Protein AF-A0A1Y5T7J9-F1 (afdb_monomer_lite)

Sequence (84 aa):
MVEQQEFVPGMVIVQFKDASRAQETIRILEQYEEITFDRMLFDDDALRIGLFTVPQGQEQAYVEKIGQMDNVDIAELNGIGSFN

Structure (mmCIF, N/CA/C/O backbone):
data_AF-A0A1Y5T7J9-F1
#
_entry.id   AF-A0A1Y5T7J9-F1
#
loop_
_atom_site.group_PDB
_atom_site.id
_atom_site.type_symbol
_atom_site.label_atom_id
_atom_site.label_alt_id
_atom_site.label_comp_id
_atom_site.label_asym_id
_atom_site.label_entity_id
_atom_site.label_seq_id
_atom_site.pdbx_PDB_ins_code
_atom_site.Cartn_x
_atom_site.Cartn_y
_atom_site.Cartn_z
_atom_site.occupancy
_atom_site.B_iso_or_equiv
_atom_site.auth_seq_id
_atom_site.auth_comp_id
_atom_site.auth_asym_id
_atom_site.auth_atom_id
_atom_site.pdbx_PDB_model_num
ATOM 1 N N . MET A 1 1 ? -2.716 29.526 9.258 1.00 41.88 1 MET A N 1
ATOM 2 C CA . MET A 1 1 ? -3.777 28.502 9.330 1.00 41.88 1 MET A CA 1
ATOM 3 C C . MET A 1 1 ? -3.135 27.219 8.852 1.00 41.88 1 MET A C 1
ATOM 5 O O . MET A 1 1 ? -2.503 27.271 7.810 1.00 41.88 1 MET A O 1
ATOM 9 N N . VAL A 1 2 ? -3.156 26.150 9.647 1.00 46.06 2 VAL A N 1
ATOM 10 C CA . VAL A 1 2 ? -2.609 24.856 9.214 1.00 46.06 2 VAL A CA 1
ATOM 11 C C . VAL A 1 2 ? -3.724 24.190 8.417 1.00 46.06 2 VAL A C 1
ATOM 13 O O . VAL A 1 2 ? -4.787 23.942 8.985 1.00 46.06 2 VAL A O 1
ATOM 16 N N . GLU A 1 3 ? -3.536 24.012 7.111 1.00 50.44 3 GLU A N 1
ATOM 17 C CA . GLU A 1 3 ? -4.426 23.173 6.307 1.00 50.44 3 GLU A CA 1
ATOM 18 C C . GLU A 1 3 ? -4.383 21.775 6.923 1.00 50.44 3 GLU A C 1
ATOM 20 O O . GLU A 1 3 ? -3.333 21.133 6.959 1.00 50.44 3 GLU A O 1
ATOM 25 N N . GLN A 1 4 ? -5.494 21.347 7.524 1.00 54.91 4 GLN A N 1
ATOM 26 C CA . GLN A 1 4 ? -5.632 19.960 7.939 1.00 54.91 4 GLN A CA 1
ATOM 27 C C . GLN A 1 4 ? -5.683 19.164 6.643 1.00 54.91 4 GLN A C 1
ATOM 29 O O . GLN A 1 4 ? -6.665 19.260 5.913 1.00 54.91 4 GLN A O 1
ATOM 34 N N . GLN A 1 5 ? -4.600 18.457 6.322 1.00 57.59 5 GLN A N 1
ATOM 35 C CA . GLN A 1 5 ? -4.623 17.464 5.258 1.00 57.59 5 GLN A CA 1
ATOM 36 C C . GLN A 1 5 ? -5.700 16.448 5.639 1.00 57.59 5 GLN A C 1
ATOM 38 O O . GLN A 1 5 ? -5.557 15.713 6.617 1.00 57.59 5 GLN A O 1
ATOM 43 N N . GLU A 1 6 ? -6.833 16.490 4.944 1.00 66.88 6 GLU A N 1
ATOM 44 C CA . GLU A 1 6 ? -7.890 15.506 5.123 1.00 66.88 6 GLU A CA 1
ATOM 45 C C . GLU A 1 6 ? -7.401 14.211 4.478 1.00 66.88 6 GLU A C 1
ATOM 47 O O . GLU A 1 6 ? -7.107 14.189 3.290 1.00 66.88 6 GLU A O 1
ATOM 52 N N . PHE A 1 7 ? -7.262 13.140 5.252 1.00 74.12 7 PHE A N 1
ATOM 53 C CA . PHE A 1 7 ? -6.886 11.829 4.725 1.00 74.12 7 PHE A CA 1
ATOM 54 C C . PHE A 1 7 ? -8.133 10.977 4.528 1.00 74.12 7 PHE A C 1
ATOM 56 O O . PHE A 1 7 ? -9.070 11.061 5.324 1.00 74.12 7 PHE A O 1
ATOM 63 N N . VAL A 1 8 ? -8.139 10.128 3.501 1.00 82.50 8 VAL A N 1
ATOM 64 C CA . VAL A 1 8 ? -9.162 9.092 3.337 1.00 82.50 8 VAL A CA 1
ATOM 65 C C . VAL A 1 8 ? -8.871 7.980 4.352 1.00 82.50 8 VAL A C 1
ATOM 67 O O . VAL A 1 8 ? -7.860 7.287 4.208 1.00 82.50 8 VAL A O 1
ATOM 70 N N . PRO A 1 9 ? -9.717 7.788 5.385 1.00 86.06 9 PRO A N 1
ATOM 71 C CA . PRO A 1 9 ? -9.450 6.797 6.420 1.00 86.06 9 PRO A CA 1
ATOM 72 C C . PRO A 1 9 ? -9.426 5.384 5.840 1.00 86.06 9 PRO A C 1
ATOM 74 O O . PRO A 1 9 ? -10.275 5.023 5.023 1.00 86.06 9 PRO A O 1
ATOM 77 N N . GLY A 1 10 ? -8.479 4.576 6.305 1.00 91.00 10 GLY A N 1
ATOM 78 C CA . GLY A 1 10 ? -8.280 3.203 5.860 1.00 91.00 10 GLY A CA 1
ATOM 79 C C . GLY A 1 10 ? -7.645 3.074 4.479 1.00 91.00 10 GLY A C 1
ATOM 80 O O . GLY A 1 10 ? -7.730 1.993 3.914 1.00 91.00 10 GLY A O 1
ATOM 81 N N . MET A 1 11 ? -7.034 4.123 3.914 1.00 92.50 11 MET A N 1
ATOM 82 C CA . MET A 1 11 ? -6.454 4.065 2.568 1.00 92.50 11 MET A CA 1
ATOM 83 C C . MET A 1 11 ? -4.971 4.436 2.540 1.00 92.50 11 MET A C 1
ATOM 85 O O . MET A 1 11 ? -4.561 5.492 3.024 1.00 92.50 11 MET A O 1
ATOM 89 N N . VAL A 1 12 ? -4.183 3.569 1.907 1.00 92.94 12 VAL A N 1
ATOM 90 C CA . VAL A 1 12 ? -2.744 3.729 1.692 1.00 92.94 12 VAL A CA 1
ATOM 91 C C . VAL A 1 12 ? -2.457 3.746 0.193 1.00 92.94 12 VAL A C 1
ATOM 93 O O . VAL A 1 12 ? -2.938 2.897 -0.562 1.00 92.94 12 VAL A O 1
ATOM 96 N N . ILE A 1 13 ? -1.666 4.725 -0.231 1.00 92.25 13 ILE A N 1
ATOM 97 C CA . ILE A 1 13 ? -1.134 4.853 -1.584 1.00 92.25 13 ILE A CA 1
ATOM 98 C C . ILE A 1 13 ? 0.255 4.226 -1.606 1.00 92.25 13 ILE A C 1
ATOM 100 O O . ILE A 1 13 ? 1.056 4.452 -0.703 1.00 92.25 13 ILE A O 1
ATOM 104 N N . VAL A 1 14 ? 0.545 3.440 -2.639 1.00 92.50 14 VAL A N 1
ATOM 105 C CA . VAL A 1 14 ? 1.829 2.759 -2.801 1.00 92.50 14 VAL A CA 1
ATOM 106 C C . VAL A 1 14 ? 2.355 2.990 -4.209 1.00 92.50 14 VAL A C 1
ATOM 108 O O . VAL A 1 14 ? 1.753 2.537 -5.178 1.00 92.50 14 VAL A O 1
ATOM 111 N N . GLN A 1 15 ? 3.499 3.646 -4.337 1.00 92.00 15 GLN A N 1
ATOM 112 C CA . GLN A 1 15 ? 4.249 3.735 -5.584 1.00 92.00 15 GLN A CA 1
ATOM 113 C C . GLN A 1 15 ? 5.223 2.561 -5.679 1.00 92.00 15 GLN A C 1
ATOM 115 O O . GLN A 1 15 ? 6.002 2.309 -4.757 1.00 92.00 15 GLN A O 1
ATOM 120 N N . PHE A 1 16 ? 5.203 1.841 -6.800 1.00 91.56 16 PHE A N 1
ATOM 121 C CA . PHE A 1 16 ? 6.128 0.732 -7.042 1.00 91.56 16 PHE A CA 1
ATOM 122 C C . PHE A 1 16 ? 7.383 1.196 -7.789 1.00 91.56 16 PHE A C 1
ATOM 124 O O . PHE A 1 16 ? 7.281 1.962 -8.745 1.00 91.56 16 PHE A O 1
ATOM 131 N N . LYS A 1 17 ? 8.553 0.668 -7.402 1.00 89.94 17 LYS A N 1
ATOM 132 C CA . LYS A 1 17 ? 9.833 0.916 -8.096 1.00 89.94 17 LYS A CA 1
ATOM 133 C C . LYS A 1 17 ? 9.850 0.306 -9.495 1.00 89.94 17 LYS A C 1
ATOM 135 O O . LYS A 1 17 ? 10.350 0.910 -10.437 1.00 89.94 17 LYS A O 1
ATOM 140 N N . ASP A 1 18 ? 9.329 -0.915 -9.613 1.00 88.25 18 ASP A N 1
ATOM 141 C CA . ASP A 1 18 ? 9.278 -1.673 -10.859 1.00 88.25 18 ASP A CA 1
ATOM 142 C C . ASP A 1 18 ? 7.845 -2.138 -11.151 1.00 88.25 18 ASP A C 1
ATOM 144 O O . ASP A 1 18 ? 7.244 -2.956 -10.440 1.00 88.25 18 ASP A O 1
ATOM 148 N N . ALA A 1 19 ? 7.311 -1.625 -12.259 1.00 83.12 19 ALA A N 1
ATOM 149 C CA . ALA A 1 19 ? 5.994 -1.944 -12.788 1.00 83.12 19 ALA A CA 1
ATOM 150 C C . ALA A 1 19 ? 5.795 -3.444 -13.073 1.00 83.12 19 ALA A C 1
ATOM 152 O O . ALA A 1 19 ? 4.679 -3.951 -12.938 1.00 83.12 19 ALA A O 1
ATOM 153 N N . SER A 1 20 ? 6.855 -4.156 -13.464 1.00 85.19 20 SER A N 1
ATOM 154 C C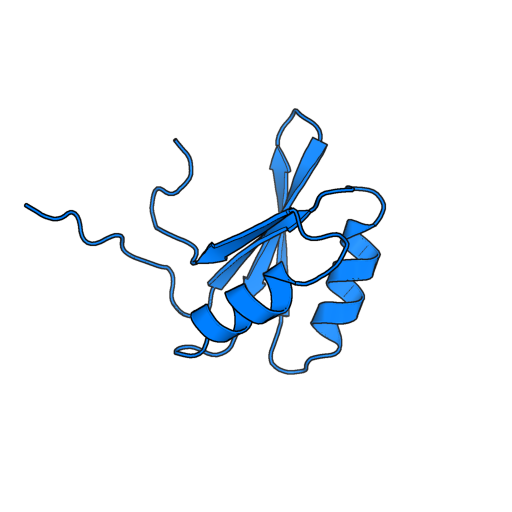A . SER A 1 20 ? 6.805 -5.590 -13.765 1.00 85.19 20 SER A CA 1
ATOM 155 C C . SER A 1 20 ? 6.659 -6.445 -12.503 1.00 85.19 20 SER A C 1
ATOM 157 O O . SER A 1 20 ? 6.021 -7.497 -12.539 1.00 85.19 20 SER A O 1
ATOM 159 N N . ARG A 1 21 ? 7.169 -5.952 -11.368 1.00 89.19 21 ARG A N 1
ATOM 160 C CA . ARG A 1 21 ? 7.111 -6.610 -10.054 1.00 89.19 21 ARG A CA 1
ATOM 161 C C . ARG A 1 21 ? 5.925 -6.156 -9.200 1.00 89.19 21 ARG A C 1
ATOM 163 O O . ARG A 1 21 ? 5.611 -6.798 -8.199 1.00 89.19 21 ARG A O 1
ATOM 170 N N . ALA A 1 22 ? 5.215 -5.098 -9.601 1.00 88.81 22 ALA A N 1
ATOM 171 C CA . ALA A 1 22 ? 4.066 -4.563 -8.865 1.00 88.81 22 ALA A CA 1
ATOM 172 C C . ALA A 1 22 ? 2.986 -5.627 -8.593 1.00 88.81 22 ALA A C 1
ATOM 174 O O . ALA A 1 22 ? 2.471 -5.715 -7.482 1.00 88.81 22 ALA A O 1
ATOM 175 N N . GLN A 1 23 ? 2.685 -6.491 -9.572 1.00 89.31 23 GLN A N 1
ATOM 176 C CA . GLN A 1 23 ? 1.719 -7.584 -9.382 1.00 89.31 23 GLN A CA 1
ATOM 177 C C . GLN A 1 23 ? 2.161 -8.605 -8.329 1.00 89.31 23 GLN A C 1
ATOM 179 O O . GLN A 1 23 ? 1.320 -9.137 -7.612 1.00 89.31 23 GLN A O 1
ATOM 184 N N . GLU A 1 24 ? 3.457 -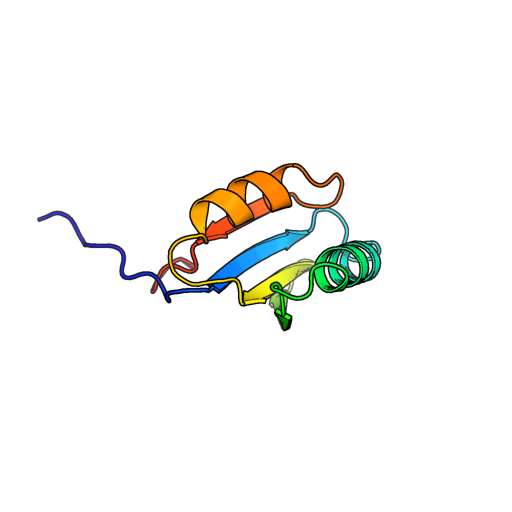8.899 -8.233 1.00 92.38 24 GLU A N 1
ATOM 185 C CA . GLU A 1 24 ? 3.985 -9.791 -7.199 1.00 92.38 24 GLU A CA 1
ATOM 186 C C . GLU A 1 24 ? 3.837 -9.149 -5.817 1.00 92.38 24 GLU A C 1
ATOM 188 O O . GLU A 1 24 ? 3.340 -9.785 -4.892 1.00 92.38 24 GLU A O 1
ATOM 193 N N . THR A 1 25 ? 4.188 -7.865 -5.697 1.00 92.56 25 THR A N 1
ATOM 194 C CA . THR A 1 25 ? 4.043 -7.103 -4.449 1.00 92.56 25 THR A CA 1
ATOM 195 C C . THR A 1 25 ? 2.585 -7.033 -3.996 1.00 92.56 25 THR A C 1
ATOM 197 O O . THR A 1 25 ? 2.307 -7.286 -2.828 1.00 92.56 25 THR A O 1
ATOM 200 N N . ILE A 1 26 ? 1.649 -6.776 -4.917 1.00 92.31 26 ILE A N 1
ATOM 201 C CA . ILE A 1 26 ? 0.206 -6.792 -4.632 1.00 92.31 26 ILE A CA 1
ATOM 202 C C . ILE A 1 26 ? -0.227 -8.157 -4.106 1.00 92.31 26 ILE A C 1
ATOM 204 O O . ILE A 1 26 ? -0.846 -8.222 -3.053 1.00 92.31 26 ILE A O 1
ATOM 208 N N . ARG A 1 27 ? 0.159 -9.252 -4.773 1.00 92.25 27 ARG A N 1
ATOM 209 C CA . ARG A 1 27 ? -0.202 -10.607 -4.326 1.00 92.25 27 ARG A CA 1
ATOM 210 C C . ARG A 1 27 ? 0.339 -10.933 -2.941 1.00 92.25 27 ARG A C 1
ATOM 212 O O . ARG A 1 27 ? -0.323 -11.648 -2.203 1.00 92.25 27 ARG A O 1
ATOM 219 N N . ILE A 1 28 ? 1.536 -10.455 -2.597 1.00 93.50 28 ILE A N 1
ATOM 220 C CA . ILE A 1 28 ? 2.094 -10.608 -1.247 1.00 93.50 28 ILE A CA 1
ATOM 221 C C . ILE A 1 28 ? 1.247 -9.826 -0.239 1.00 93.50 28 ILE A C 1
ATOM 223 O O . ILE A 1 28 ? 0.951 -10.339 0.835 1.00 93.50 28 ILE A O 1
ATOM 227 N N . LEU A 1 29 ? 0.834 -8.606 -0.582 1.00 92.38 29 LEU A N 1
ATOM 228 C CA . LEU A 1 29 ? -0.001 -7.781 0.289 1.00 92.38 29 LEU A CA 1
ATOM 229 C C . LEU A 1 29 ? -1.405 -8.366 0.488 1.00 92.38 29 LEU A C 1
ATOM 231 O O . LEU A 1 29 ? -1.898 -8.371 1.608 1.00 92.38 29 LEU A O 1
ATOM 235 N N . GLU A 1 30 ? -2.004 -8.947 -0.548 1.00 91.56 30 GLU A N 1
ATOM 236 C CA . GLU A 1 30 ? -3.301 -9.634 -0.466 1.00 91.56 30 GLU A CA 1
ATOM 237 C C . GLU A 1 30 ? -3.259 -10.942 0.353 1.00 91.56 30 GLU A C 1
ATOM 239 O O . GLU A 1 30 ? -4.307 -11.506 0.658 1.00 91.56 30 GLU A O 1
ATOM 244 N N . GLN A 1 31 ? 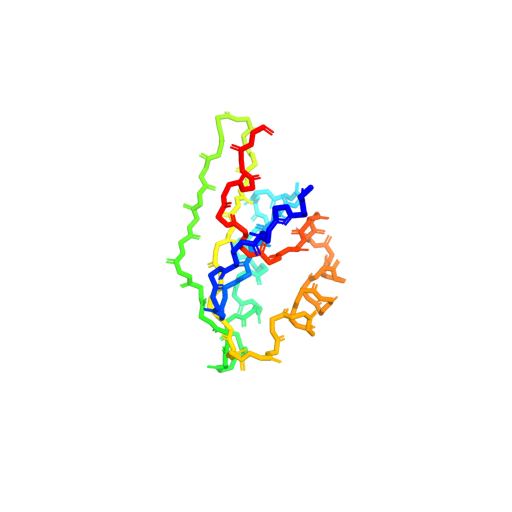-2.076 -11.444 0.744 1.00 93.06 31 GLN A N 1
ATOM 245 C CA . GLN A 1 31 ? -1.982 -12.550 1.712 1.00 93.06 31 GLN A CA 1
ATOM 246 C C . GLN A 1 31 ? -2.330 -12.110 3.139 1.00 93.06 31 GLN A C 1
ATOM 248 O O . GLN A 1 31 ? -2.603 -12.960 3.987 1.00 93.06 31 GLN A O 1
ATOM 253 N N . TYR A 1 32 ? -2.307 -10.805 3.422 1.00 91.12 32 TYR A N 1
ATOM 254 C CA . TYR A 1 32 ? -2.812 -10.260 4.675 1.00 91.12 32 TYR A CA 1
ATOM 255 C C . TYR A 1 32 ? -4.321 -10.044 4.531 1.00 91.12 32 TYR A C 1
ATOM 257 O O . TYR A 1 32 ? -4.739 -9.174 3.776 1.00 91.12 32 TYR A O 1
ATOM 265 N N . GLU A 1 33 ? -5.136 -10.805 5.271 1.00 89.50 33 GLU A N 1
ATOM 266 C CA . GLU A 1 33 ? -6.613 -10.784 5.164 1.00 89.50 33 GLU A CA 1
ATOM 267 C C . GLU A 1 33 ? -7.235 -9.390 5.359 1.00 89.50 33 GLU A C 1
ATOM 269 O O . GLU A 1 33 ? -8.351 -9.118 4.925 1.00 89.50 33 GLU A O 1
ATOM 274 N N . GLU A 1 34 ? -6.512 -8.511 6.039 1.00 92.31 34 GLU A N 1
ATOM 275 C CA . GLU A 1 34 ? -6.917 -7.153 6.379 1.00 92.31 34 GLU A CA 1
ATOM 276 C C . GLU A 1 34 ? -6.526 -6.095 5.336 1.00 92.31 34 GLU A C 1
ATOM 278 O O . GLU A 1 34 ? -6.996 -4.961 5.424 1.00 92.31 34 GLU A O 1
ATOM 283 N N . ILE A 1 35 ? -5.691 -6.448 4.351 1.00 93.25 35 ILE A N 1
ATOM 284 C CA . ILE A 1 35 ? -5.329 -5.568 3.239 1.00 93.25 35 ILE A CA 1
ATOM 285 C C . ILE A 1 35 ? -6.146 -5.965 2.013 1.00 93.25 35 ILE A C 1
ATOM 287 O O . ILE A 1 35 ? -6.133 -7.112 1.577 1.00 93.25 35 ILE A O 1
ATOM 291 N N . THR A 1 36 ? -6.816 -4.993 1.404 1.00 94.69 36 THR A N 1
ATOM 292 C CA . THR A 1 36 ? -7.501 -5.171 0.120 1.00 94.69 36 THR A CA 1
ATOM 293 C C . THR A 1 36 ? -6.859 -4.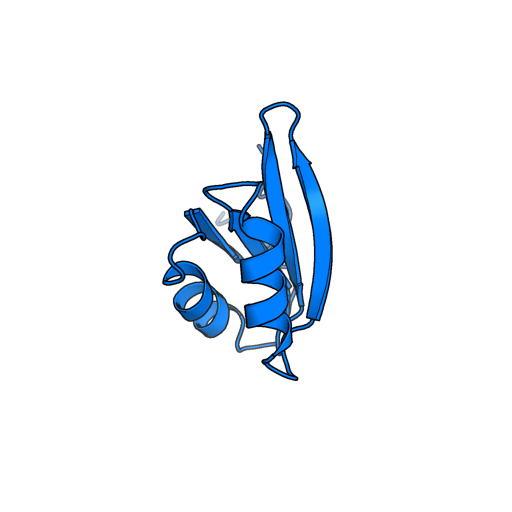274 -0.923 1.00 94.69 36 THR A C 1
ATOM 295 O O . THR A 1 36 ? -6.691 -3.078 -0.701 1.00 94.69 36 THR A O 1
ATOM 298 N N . PHE A 1 37 ? -6.501 -4.836 -2.074 1.00 93.25 37 PHE A N 1
ATOM 299 C CA . PHE A 1 37 ? -6.094 -4.036 -3.222 1.00 93.25 37 PHE A CA 1
ATOM 300 C C . PHE A 1 37 ? -7.331 -3.474 -3.932 1.00 93.25 37 PHE A C 1
ATOM 302 O O . PHE A 1 37 ? -8.201 -4.230 -4.361 1.00 93.25 37 PHE A O 1
ATOM 309 N N . ASP A 1 38 ? -7.404 -2.151 -4.080 1.00 90.94 38 ASP A N 1
ATOM 310 C CA . ASP A 1 38 ? -8.545 -1.489 -4.717 1.00 90.94 38 ASP A CA 1
ATOM 311 C C . ASP A 1 38 ? -8.345 -1.330 -6.222 1.00 90.94 38 ASP A C 1
ATOM 313 O O . ASP A 1 38 ? -9.154 -1.784 -7.034 1.00 90.94 38 ASP A O 1
ATOM 317 N N . ARG A 1 39 ? -7.287 -0.613 -6.616 1.00 89.25 39 ARG A N 1
ATOM 318 C CA . ARG A 1 39 ? -7.004 -0.316 -8.024 1.00 89.25 39 ARG A CA 1
ATOM 319 C C . ARG A 1 39 ? -5.574 0.145 -8.243 1.00 89.25 39 ARG A C 1
ATOM 321 O O . ARG A 1 39 ? -4.896 0.608 -7.330 1.00 89.25 39 ARG A O 1
ATOM 328 N N . MET A 1 40 ? -5.169 0.088 -9.506 1.00 88.00 40 MET A N 1
ATOM 329 C CA . MET A 1 40 ? -3.938 0.686 -9.999 1.00 88.00 40 MET A CA 1
ATOM 330 C C . MET A 1 40 ? -4.257 2.000 -10.709 1.00 88.00 40 MET A C 1
ATOM 332 O O . MET A 1 40 ? -5.114 2.030 -11.593 1.00 88.00 40 MET A O 1
ATOM 336 N N . LEU A 1 41 ? -3.571 3.067 -10.324 1.00 84.69 41 LEU A N 1
ATOM 337 C CA . LEU A 1 41 ? -3.471 4.302 -11.082 1.00 84.69 41 LEU A CA 1
ATOM 338 C C . LEU A 1 41 ? -2.197 4.221 -11.930 1.00 84.69 41 LEU A C 1
ATOM 340 O O . LEU A 1 41 ? -1.151 3.755 -11.466 1.00 84.69 41 LEU A O 1
ATOM 344 N N . PHE A 1 42 ? -2.316 4.619 -13.190 1.00 76.75 42 PHE A N 1
ATOM 345 C CA . PHE A 1 42 ? -1.209 4.671 -14.133 1.00 76.75 42 PHE A CA 1
ATOM 346 C C . PHE A 1 42 ? -0.902 6.136 -14.394 1.00 76.75 42 PHE A C 1
ATOM 348 O O . PHE A 1 42 ? -1.813 6.867 -14.780 1.00 76.75 42 PHE A O 1
ATOM 355 N N . ASP A 1 43 ? 0.346 6.535 -14.178 1.00 64.06 43 ASP A N 1
ATOM 356 C CA . ASP A 1 43 ? 0.859 7.782 -14.738 1.00 64.06 43 ASP A CA 1
ATOM 357 C C . ASP A 1 43 ? 1.530 7.492 -16.091 1.00 64.06 43 ASP A C 1
ATOM 359 O O . ASP A 1 43 ? 2.045 6.385 -16.313 1.00 64.06 43 ASP A O 1
ATOM 363 N N . ASP A 1 44 ? 1.506 8.469 -16.997 1.00 61.25 44 ASP A N 1
ATOM 364 C CA . ASP A 1 44 ? 1.982 8.359 -18.385 1.00 61.25 44 ASP A CA 1
ATOM 365 C C . ASP A 1 44 ? 3.478 7.965 -18.472 1.00 61.25 44 ASP A C 1
ATOM 367 O O . ASP A 1 44 ? 3.916 7.404 -19.478 1.00 61.25 44 ASP A O 1
ATOM 371 N N . ASP A 1 45 ? 4.238 8.147 -17.384 1.00 56.25 45 ASP A N 1
ATOM 372 C CA . ASP A 1 45 ? 5.675 7.855 -17.257 1.00 56.25 45 ASP A CA 1
ATOM 373 C C . ASP A 1 45 ? 6.018 6.480 -16.636 1.00 56.25 45 ASP A C 1
ATOM 375 O O . ASP A 1 45 ? 7.133 6.249 -16.168 1.00 56.25 45 ASP A O 1
ATOM 379 N N . ALA A 1 46 ? 5.088 5.518 -16.659 1.00 59.84 46 ALA A N 1
ATOM 380 C CA . ALA A 1 46 ? 5.277 4.142 -16.163 1.00 59.84 46 ALA A CA 1
ATOM 381 C C . ALA A 1 46 ? 5.357 3.973 -14.632 1.00 59.84 46 ALA A C 1
ATOM 383 O O . ALA A 1 46 ? 5.615 2.861 -14.150 1.00 59.84 46 ALA A O 1
ATOM 384 N N . LEU A 1 47 ? 5.038 5.016 -13.861 1.00 60.28 47 LEU A N 1
ATOM 385 C CA . LEU A 1 47 ? 4.772 4.884 -12.430 1.00 60.28 47 LEU A CA 1
ATOM 386 C C . LEU A 1 47 ? 3.451 4.137 -12.226 1.00 60.28 47 LEU A C 1
ATOM 388 O O . LEU A 1 47 ? 2.392 4.532 -12.721 1.00 60.28 47 LEU A O 1
ATOM 392 N N . ARG A 1 48 ? 3.521 3.017 -11.501 1.00 79.06 48 ARG A N 1
ATOM 393 C CA . ARG A 1 48 ? 2.336 2.275 -11.068 1.00 79.06 48 ARG A CA 1
ATOM 394 C C . ARG A 1 48 ? 2.069 2.622 -9.620 1.00 79.06 48 ARG A C 1
ATOM 396 O O . ARG A 1 48 ? 2.856 2.269 -8.744 1.00 79.06 48 ARG A O 1
ATOM 403 N N . ILE A 1 49 ? 0.957 3.298 -9.391 1.00 88.94 49 ILE A N 1
ATOM 404 C CA . ILE A 1 49 ? 0.492 3.643 -8.057 1.00 88.94 49 ILE A CA 1
ATOM 405 C C .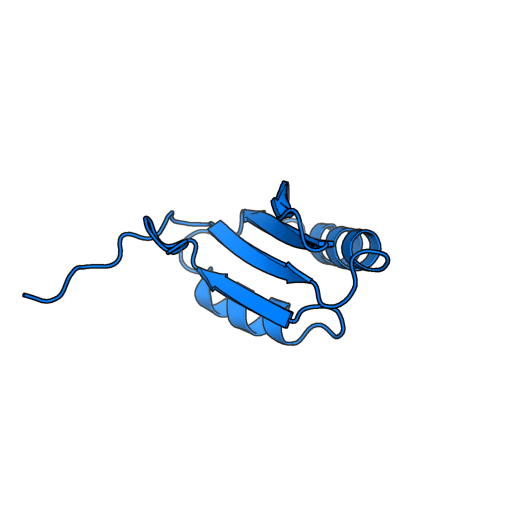 ILE A 1 49 ? -0.638 2.674 -7.708 1.00 88.94 49 ILE A C 1
ATOM 407 O O . ILE A 1 49 ? -1.636 2.584 -8.417 1.00 88.94 49 ILE A O 1
ATOM 411 N N . GLY A 1 50 ? -0.472 1.889 -6.651 1.00 91.25 50 GLY A N 1
ATOM 412 C CA . GLY A 1 50 ? -1.504 1.022 -6.095 1.00 91.25 50 GLY A CA 1
ATOM 413 C C . GLY A 1 50 ? -2.248 1.713 -4.959 1.00 91.25 50 GLY A C 1
ATOM 414 O O . GLY A 1 50 ? -1.627 2.314 -4.087 1.00 91.25 50 GLY A O 1
ATOM 415 N N . LEU A 1 51 ? -3.572 1.595 -4.957 1.00 92.50 51 LEU A N 1
ATOM 416 C CA . LEU A 1 51 ? -4.411 1.959 -3.820 1.00 92.50 51 LEU A CA 1
ATOM 417 C C . LEU A 1 51 ? -4.771 0.704 -3.032 1.00 92.50 51 LEU A C 1
ATOM 419 O O . LEU A 1 51 ? -5.233 -0.283 -3.612 1.00 92.50 51 LEU A O 1
ATOM 423 N N . PHE A 1 52 ? -4.563 0.767 -1.721 1.00 94.31 52 PHE A N 1
ATOM 424 C CA . PHE A 1 52 ? -4.861 -0.314 -0.797 1.00 94.31 52 PHE A CA 1
ATOM 425 C C . PHE A 1 52 ? -5.761 0.180 0.326 1.00 94.31 52 PHE A C 1
ATOM 427 O O . PHE A 1 52 ? -5.478 1.196 0.963 1.00 94.31 52 PHE A O 1
ATOM 434 N N . THR A 1 53 ? -6.803 -0.590 0.602 1.00 94.69 53 THR A N 1
ATOM 435 C CA . THR A 1 53 ? -7.609 -0.454 1.805 1.00 94.69 53 THR A CA 1
ATOM 436 C C . THR A 1 53 ? -6.979 -1.275 2.929 1.00 94.69 53 THR A C 1
ATOM 438 O O . THR A 1 53 ? -6.613 -2.434 2.735 1.00 94.69 53 THR A O 1
ATOM 441 N N . VAL A 1 54 ? -6.853 -0.670 4.107 1.00 94.56 54 VAL A N 1
ATOM 442 C CA . VAL A 1 54 ? -6.291 -1.252 5.334 1.00 94.56 54 VAL A CA 1
ATOM 443 C C . VAL A 1 54 ? -7.208 -0.937 6.525 1.00 94.56 54 VAL A C 1
ATOM 445 O O . VAL A 1 54 ? -8.072 -0.058 6.419 1.00 94.56 54 VAL A O 1
ATOM 448 N N . PRO A 1 55 ? -7.056 -1.606 7.683 1.00 94.38 55 PRO A N 1
ATOM 449 C CA . PRO A 1 55 ? -7.866 -1.303 8.856 1.00 94.38 55 PRO A CA 1
ATOM 450 C C . PRO A 1 55 ? -7.735 0.160 9.290 1.00 94.38 55 PRO A C 1
ATOM 452 O O . PRO A 1 55 ? -6.628 0.678 9.457 1.00 94.38 55 PRO A O 1
ATOM 455 N N . GLN A 1 56 ? -8.877 0.808 9.522 1.00 92.00 56 GLN A N 1
ATOM 456 C CA . GLN A 1 56 ? -8.912 2.192 9.992 1.00 92.00 56 GLN A CA 1
ATOM 457 C C . GLN A 1 56 ? -8.204 2.339 11.344 1.00 92.00 56 GLN A C 1
ATOM 459 O O . GLN A 1 56 ? -8.387 1.518 12.246 1.00 92.00 56 GLN A O 1
ATOM 464 N N . GLY A 1 57 ? -7.405 3.394 11.486 1.00 89.06 57 GLY A N 1
ATOM 465 C CA . GLY A 1 57 ? -6.572 3.644 12.663 1.00 89.06 57 GLY A CA 1
ATOM 466 C C . GLY A 1 57 ? -5.245 2.875 12.681 1.00 89.06 57 GLY A C 1
ATOM 467 O O . GLY A 1 57 ? -4.484 3.019 13.638 1.00 89.06 57 GLY A O 1
ATOM 468 N N . GLN A 1 58 ? -4.956 2.066 11.656 1.00 91.94 58 GLN A N 1
ATOM 469 C CA . GLN A 1 58 ? -3.680 1.357 11.488 1.00 91.94 58 GLN A CA 1
ATOM 470 C C . GLN A 1 58 ? -2.915 1.784 10.228 1.00 91.94 58 GLN A C 1
ATOM 472 O O . GLN A 1 58 ? -1.873 1.209 9.917 1.00 91.94 58 GLN A O 1
ATOM 477 N N . GLU A 1 59 ? -3.387 2.799 9.508 1.00 91.19 59 GLU A N 1
ATOM 478 C CA . GLU A 1 59 ? -2.850 3.213 8.211 1.00 91.19 59 GLU A CA 1
ATOM 479 C C . GLU A 1 59 ? -1.358 3.542 8.299 1.00 91.19 59 GLU A C 1
ATOM 481 O O . GLU A 1 59 ? -0.578 3.083 7.472 1.00 91.19 59 GLU A O 1
ATOM 486 N N . GLN A 1 60 ? -0.939 4.245 9.355 1.00 90.56 60 GLN A N 1
ATOM 487 C CA . GLN A 1 60 ? 0.465 4.593 9.582 1.00 90.56 60 GLN A CA 1
ATOM 488 C C . GLN A 1 60 ? 1.358 3.353 9.767 1.00 90.56 60 GLN A C 1
ATOM 490 O O . GLN A 1 60 ? 2.456 3.291 9.216 1.00 90.56 60 GLN A O 1
ATOM 495 N N . ALA A 1 61 ? 0.883 2.342 10.500 1.00 92.69 61 ALA A N 1
ATOM 496 C CA . ALA A 1 61 ? 1.621 1.094 10.687 1.00 92.69 61 ALA A CA 1
ATOM 497 C C . ALA A 1 61 ? 1.740 0.318 9.364 1.00 92.69 61 ALA A C 1
ATOM 499 O O . ALA A 1 61 ? 2.780 -0.277 9.072 1.00 92.69 61 ALA A O 1
ATOM 500 N N . TYR A 1 62 ? 0.692 0.361 8.537 1.00 93.50 62 TYR A N 1
ATOM 501 C CA . TYR A 1 62 ? 0.710 -0.226 7.202 1.00 93.50 62 TYR A CA 1
ATOM 502 C C . TYR A 1 62 ? 1.619 0.529 6.237 1.00 93.50 62 TYR A C 1
ATOM 504 O O . TYR A 1 62 ? 2.349 -0.118 5.494 1.00 93.50 62 TYR A O 1
ATOM 512 N N . VAL A 1 63 ? 1.657 1.861 6.289 1.00 93.69 63 VAL A N 1
ATOM 513 C CA . VAL A 1 63 ? 2.619 2.677 5.536 1.00 93.69 63 VAL A CA 1
ATOM 514 C C . VAL A 1 63 ? 4.052 2.257 5.859 1.00 93.69 63 VAL A C 1
ATOM 516 O O . VAL A 1 63 ? 4.823 1.963 4.948 1.00 93.69 63 VAL A O 1
ATOM 519 N N . GLU A 1 64 ? 4.403 2.145 7.142 1.00 93.62 64 GLU A N 1
ATOM 520 C CA . GLU A 1 64 ? 5.748 1.731 7.558 1.00 93.62 64 GLU A CA 1
ATOM 521 C C . GLU A 1 64 ? 6.086 0.307 7.100 1.00 93.62 64 GLU A C 1
ATOM 523 O O . GLU A 1 64 ? 7.186 0.058 6.607 1.00 93.62 64 GLU A O 1
ATOM 528 N N . LYS A 1 65 ? 5.140 -0.630 7.231 1.00 92.94 65 LYS A N 1
ATOM 529 C CA . LYS A 1 65 ? 5.326 -2.029 6.826 1.00 92.94 65 LYS A CA 1
ATOM 530 C C . LYS A 1 65 ? 5.466 -2.175 5.309 1.00 92.94 65 LYS A C 1
ATOM 532 O O . LYS A 1 65 ? 6.357 -2.880 4.842 1.00 92.94 65 LYS A O 1
ATOM 537 N N . ILE A 1 66 ? 4.593 -1.525 4.542 1.00 94.31 66 ILE A N 1
ATOM 538 C CA . ILE A 1 66 ? 4.582 -1.589 3.077 1.00 94.31 66 ILE A CA 1
ATOM 539 C C . ILE A 1 66 ? 5.803 -0.857 2.508 1.00 94.31 66 ILE A C 1
ATOM 541 O O . ILE A 1 66 ? 6.453 -1.372 1.602 1.00 94.31 66 ILE A O 1
ATOM 545 N N . GLY A 1 67 ? 6.181 0.288 3.082 1.00 93.75 67 GLY A N 1
ATOM 546 C CA . GLY A 1 67 ? 7.356 1.063 2.671 1.00 93.75 67 GLY A CA 1
ATOM 547 C C . GLY A 1 67 ? 8.692 0.328 2.830 1.00 93.75 67 GLY A C 1
ATOM 548 O O . GLY A 1 67 ? 9.673 0.686 2.186 1.00 93.75 67 GLY A O 1
ATOM 549 N N . GLN A 1 68 ? 8.746 -0.729 3.646 1.00 94.69 68 GLN A N 1
ATOM 550 C CA . GLN A 1 68 ? 9.931 -1.582 3.795 1.00 94.69 68 GLN A CA 1
ATOM 551 C C . GLN A 1 68 ? 10.043 -2.672 2.717 1.00 94.69 68 GLN A C 1
ATOM 553 O O . GLN A 1 68 ? 11.046 -3.389 2.673 1.00 94.69 68 GLN A O 1
ATOM 558 N N . MET A 1 69 ? 9.034 -2.841 1.857 1.00 93.44 69 MET A N 1
ATOM 559 C CA . MET A 1 69 ? 9.063 -3.861 0.811 1.00 93.44 69 MET A CA 1
ATOM 560 C C . MET A 1 69 ? 10.033 -3.478 -0.309 1.00 93.44 69 MET A C 1
ATOM 562 O O . MET A 1 69 ? 10.072 -2.342 -0.771 1.00 93.44 69 MET A O 1
ATOM 566 N N . ASP A 1 70 ? 10.777 -4.467 -0.806 1.00 92.75 70 ASP A N 1
ATOM 567 C CA . ASP A 1 70 ? 11.840 -4.270 -1.800 1.00 92.75 70 ASP A CA 1
ATOM 568 C C . ASP A 1 70 ? 11.378 -3.480 -3.040 1.00 92.75 70 ASP A C 1
ATOM 570 O O . ASP A 1 70 ? 12.043 -2.537 -3.467 1.00 92.75 70 ASP A O 1
ATOM 574 N N . ASN A 1 71 ? 10.194 -3.804 -3.570 1.00 93.19 71 ASN A N 1
ATOM 575 C CA . ASN A 1 71 ? 9.632 -3.179 -4.769 1.00 93.19 71 ASN A CA 1
ATOM 576 C C . ASN A 1 71 ? 8.746 -1.942 -4.496 1.00 93.19 71 ASN A C 1
ATOM 578 O O . ASN A 1 71 ? 8.103 -1.431 -5.413 1.00 93.19 71 ASN A O 1
ATOM 582 N N . VAL A 1 72 ? 8.688 -1.454 -3.257 1.00 93.25 72 VAL A N 1
ATOM 583 C CA . VAL A 1 72 ? 7.957 -0.228 -2.910 1.00 93.25 72 VAL A CA 1
ATOM 584 C C . VAL A 1 72 ? 8.927 0.946 -2.890 1.00 93.25 72 VAL A C 1
ATOM 586 O O . VAL A 1 72 ? 10.002 0.864 -2.296 1.00 93.25 72 VAL A O 1
ATOM 589 N N . ASP A 1 73 ? 8.562 2.006 -3.603 1.00 92.31 73 ASP A N 1
ATOM 590 C CA . ASP A 1 73 ? 9.295 3.271 -3.665 1.00 92.31 73 ASP A CA 1
ATOM 591 C C . ASP A 1 73 ? 8.777 4.233 -2.595 1.00 92.31 73 ASP A C 1
ATOM 593 O O . ASP A 1 73 ? 9.525 4.687 -1.733 1.00 92.31 73 ASP A O 1
ATOM 597 N N . ILE A 1 74 ? 7.461 4.455 -2.600 1.00 92.06 74 ILE A N 1
ATOM 598 C CA . ILE A 1 74 ? 6.758 5.316 -1.651 1.00 92.06 74 ILE A CA 1
ATOM 599 C C . ILE A 1 74 ? 5.539 4.557 -1.134 1.00 92.06 74 ILE A C 1
ATOM 601 O O . ILE A 1 74 ? 4.831 3.911 -1.904 1.00 92.06 74 ILE A O 1
ATOM 605 N N . ALA A 1 75 ? 5.290 4.645 0.168 1.00 92.75 75 ALA A N 1
ATOM 606 C CA . ALA A 1 75 ? 4.012 4.303 0.772 1.00 92.75 75 ALA A CA 1
ATOM 607 C C . ALA A 1 75 ? 3.565 5.499 1.611 1.00 92.75 75 ALA A C 1
ATOM 609 O O . ALA A 1 75 ? 4.354 6.026 2.395 1.00 92.75 75 ALA A O 1
ATOM 610 N N . GLU A 1 76 ? 2.324 5.938 1.445 1.00 92.62 76 GLU A N 1
ATOM 611 C CA . GLU A 1 76 ? 1.809 7.115 2.140 1.00 92.62 76 GLU A CA 1
ATOM 612 C C . GLU A 1 76 ? 0.306 7.030 2.396 1.00 92.62 76 GLU A C 1
ATOM 614 O O . GLU A 1 76 ? -0.418 6.234 1.795 1.00 92.62 76 GLU A O 1
ATOM 619 N N . LEU A 1 77 ? -0.168 7.858 3.322 1.00 89.81 77 LEU A N 1
ATOM 620 C CA . LEU A 1 77 ? -1.593 8.020 3.576 1.00 89.81 77 LEU A CA 1
ATOM 621 C C . LEU A 1 77 ? -2.235 8.744 2.391 1.00 89.81 77 LEU A C 1
ATOM 623 O O . LEU A 1 77 ? -1.683 9.726 1.896 1.00 89.81 77 LEU A O 1
ATOM 627 N N . ASN A 1 78 ? -3.421 8.305 1.963 1.00 82.62 78 ASN A N 1
ATOM 628 C CA . ASN A 1 78 ? -4.143 8.999 0.899 1.00 82.62 78 ASN A CA 1
ATOM 629 C C . ASN A 1 78 ? -4.682 10.350 1.395 1.00 82.62 78 ASN A C 1
ATOM 631 O O . ASN A 1 78 ? -5.768 10.414 1.975 1.00 82.62 78 ASN A O 1
ATOM 635 N N . GLY A 1 79 ? -3.913 11.418 1.190 1.00 71.56 79 GLY A N 1
ATOM 636 C CA . GLY A 1 79 ? -4.330 12.792 1.448 1.00 71.56 79 GLY A CA 1
ATOM 637 C C . GLY A 1 79 ? -5.206 13.335 0.319 1.00 71.56 79 GLY A C 1
ATOM 638 O O . GLY A 1 79 ? -4.870 13.237 -0.862 1.00 71.56 79 GLY A O 1
ATOM 639 N N . ILE A 1 80 ? -6.329 13.959 0.670 1.00 55.81 80 ILE A N 1
ATOM 640 C CA . ILE A 1 80 ? -7.137 14.759 -0.250 1.00 55.81 80 ILE A CA 1
ATOM 641 C C . ILE A 1 80 ? -6.258 15.927 -0.722 1.00 55.81 80 ILE A C 1
ATOM 643 O O . ILE A 1 80 ? -6.002 16.868 0.027 1.00 55.81 80 ILE A O 1
ATOM 647 N N . GLY A 1 81 ? -5.775 15.842 -1.965 1.00 48.25 81 GLY A N 1
ATOM 648 C CA . GLY A 1 81 ? -4.897 16.843 -2.581 1.00 48.25 81 GLY A CA 1
ATOM 649 C C . GLY A 1 81 ? -3.428 16.435 -2.767 1.00 48.25 81 GLY A C 1
ATOM 650 O O . GLY A 1 81 ? -2.652 17.278 -3.204 1.00 48.25 81 GLY A O 1
ATOM 651 N N . SER A 1 82 ? -3.038 15.180 -2.498 1.00 47.81 82 SER A N 1
ATOM 652 C CA . SER A 1 82 ? -1.641 14.700 -2.621 1.00 47.81 82 SER A CA 1
ATOM 653 C C . SER A 1 82 ? -1.081 14.592 -4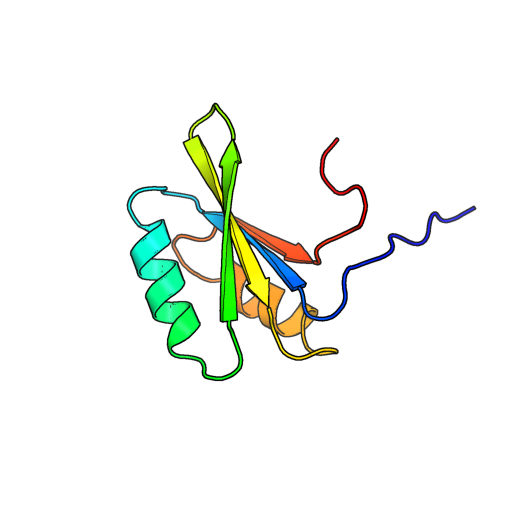.053 1.00 47.81 82 SER A C 1
ATOM 655 O O . SER A 1 82 ? 0.044 14.142 -4.229 1.00 47.81 82 SER A O 1
ATOM 657 N N . PHE A 1 83 ? -1.814 15.036 -5.079 1.00 47.22 83 PHE A N 1
ATOM 658 C CA . PHE A 1 83 ? -1.304 15.137 -6.450 1.00 47.22 83 PHE A CA 1
ATOM 659 C C . PHE A 1 83 ? -1.310 16.606 -6.891 1.00 47.22 83 PHE A C 1
ATOM 661 O O . PHE A 1 83 ? -2.325 17.104 -7.380 1.00 47.22 83 PHE A O 1
ATOM 668 N N . ASN A 1 84 ? -0.188 17.297 -6.678 1.00 37.25 84 ASN A N 1
ATOM 669 C CA . ASN A 1 84 ? 0.164 18.583 -7.292 1.00 37.25 84 ASN A CA 1
ATOM 670 C C . ASN A 1 84 ? 1.657 18.601 -7.613 1.00 37.25 84 ASN A C 1
ATOM 672 O O . ASN A 1 84 ? 2.436 18.149 -6.744 1.00 37.25 84 ASN A O 1
#

Foldseek 3Di:
DDPPQDFDFQKKKWKFQDLVCVVVLQVVQVVPVQKDWDDWDDDPVGTTITMIGGDGPCQVVVQVVSCPDPGTDGMDTHTPVPPD

pLDDT: mean 83.34, std 15.5, range [37.25, 94.69]

Organism: NCBI:txid1200284

Secondary structure (DSSP, 8-state):
------EEEEEEEEEES-TTTHHHHHHHHTTSTT-EEEEEEE-TTS-EEEEEE--TT-HHHHHHHHHTSTTEEEEEEEETT---

Radius of gyration: 12.62 Å; chains: 1; bounding box: 21×41×31 Å

InterPro domains:
  IPR054399 Fervidolysin-like, N-terminal prodomain [PF22148] (3-78)